Protein AF-A0A0K8WLI4-F1 (afdb_monomer_lite)

pLDDT: mean 71.45, std 26.67, range [29.31, 97.56]

Radius of gyration: 23.1 Å; chains: 1; bounding box: 56×63×48 Å

Sequence (116 aa):
ANLVPSIQFYKTTGLHLISASRKDNMNRKEVSDSTMAPNIAYTSGYKQKCREHNEVLQYVCENCRMLLCNFCFRKSHTAHNCFQIDNFLTHRNDLLFRLIESGRLATNCYQDIGYK

Organism: Bactrocera latifrons (NCBI:txid174628)

Secondary structure (DSSP, 8-state):
-PPPPPPPPPP-----------------------------S-GGG---B-TTT-PBEEEEETTTTEEEEHHHHHHH-TTS-EEEHHHHHHHHHHHHHHHHHHHHHHHHHHHHTT--

InterPro domains:
  IPR000315 B-box-type zinc finger [PF00643] (47-83)
  IPR000315 B-box-type zinc finger [PS50119] (50-85)
  IPR000315 B-box-type zinc finger [SM00336] (45-85)

Structure (mmCIF, N/CA/C/O backbone):
data_AF-A0A0K8WLI4-F1
#
_entry.id   AF-A0A0K8WLI4-F1
#
loop_
_atom_site.group_PDB
_atom_site.id
_atom_site.type_symbol
_atom_site.label_atom_id
_atom_site.label_alt_id
_atom_site.label_comp_id
_atom_site.label_asym_id
_atom_site.label_entity_id
_atom_site.label_seq_id
_atom_site.pdbx_PDB_ins_code
_atom_site.Cartn_x
_atom_site.Cartn_y
_atom_site.Cartn_z
_atom_site.occupancy
_atom_site.B_iso_or_equiv
_atom_site.auth_seq_id
_atom_site.auth_comp_id
_atom_site.auth_asym_id
_atom_site.auth_atom_id
_atom_site.pdbx_PDB_model_num
ATOM 1 N N . ALA A 1 1 ? 18.746 -30.380 3.200 1.00 38.38 1 ALA A N 1
ATOM 2 C CA . ALA A 1 1 ? 18.902 -29.249 4.134 1.00 38.38 1 ALA A CA 1
ATOM 3 C C . ALA A 1 1 ? 19.841 -28.246 3.479 1.00 38.38 1 ALA A C 1
ATOM 5 O O . ALA A 1 1 ? 21.020 -28.543 3.356 1.00 38.38 1 ALA A O 1
ATOM 6 N N . ASN A 1 2 ? 19.309 -27.144 2.947 1.00 32.56 2 ASN A N 1
ATOM 7 C CA . ASN A 1 2 ? 20.104 -26.140 2.237 1.00 32.56 2 ASN A CA 1
ATOM 8 C C . ASN A 1 2 ? 20.497 -25.029 3.215 1.00 32.56 2 ASN A C 1
ATOM 10 O O . ASN A 1 2 ? 19.635 -24.362 3.783 1.00 32.56 2 ASN A O 1
ATOM 14 N N . LEU A 1 3 ? 21.805 -24.905 3.434 1.00 34.44 3 LEU A N 1
ATOM 15 C CA . LEU A 1 3 ? 22.453 -23.932 4.307 1.00 34.44 3 LEU A CA 1
ATOM 16 C C . LEU A 1 3 ? 22.440 -22.548 3.642 1.00 34.44 3 LEU A C 1
ATOM 18 O O . LEU A 1 3 ? 22.888 -22.392 2.508 1.00 34.44 3 LEU A O 1
ATOM 22 N N . VAL A 1 4 ? 21.925 -21.552 4.360 1.00 36.16 4 VAL A N 1
ATOM 23 C CA . VAL A 1 4 ? 21.940 -20.132 3.979 1.00 36.16 4 VAL A CA 1
ATOM 24 C C . VAL A 1 4 ? 23.272 -19.515 4.442 1.00 36.16 4 VAL A C 1
ATOM 26 O O . VAL A 1 4 ? 23.618 -19.695 5.612 1.00 36.16 4 VAL A O 1
ATOM 29 N N . PRO A 1 5 ? 24.030 -18.779 3.606 1.00 35.06 5 PRO A N 1
ATOM 30 C CA . PRO A 1 5 ? 25.252 -18.114 4.058 1.00 35.06 5 PRO A CA 1
ATOM 31 C C . PRO A 1 5 ? 24.932 -16.907 4.951 1.00 35.06 5 PRO A C 1
ATOM 33 O O . PRO A 1 5 ? 24.167 -16.019 4.577 1.00 35.06 5 PRO A O 1
ATOM 36 N N . SER A 1 6 ? 25.532 -16.874 6.140 1.00 32.12 6 SER A N 1
ATOM 37 C CA . SER A 1 6 ? 25.438 -15.769 7.099 1.00 32.12 6 SER A CA 1
ATOM 38 C C . SER A 1 6 ? 26.375 -14.623 6.696 1.00 32.12 6 SER A C 1
ATOM 40 O O . SER A 1 6 ? 27.579 -14.830 6.565 1.00 32.12 6 SER A O 1
ATOM 42 N N . ILE A 1 7 ? 25.844 -13.411 6.523 1.00 35.88 7 ILE A N 1
ATOM 43 C CA . ILE A 1 7 ? 26.631 -12.199 6.245 1.00 35.88 7 ILE A CA 1
ATOM 44 C C . ILE A 1 7 ? 27.043 -11.569 7.584 1.00 35.88 7 ILE A C 1
ATOM 46 O O . ILE A 1 7 ? 26.193 -11.163 8.375 1.00 35.88 7 ILE A O 1
ATOM 50 N N . GLN A 1 8 ? 28.350 -11.511 7.853 1.00 31.38 8 GLN A N 1
ATOM 51 C CA . GLN A 1 8 ? 28.934 -10.860 9.030 1.00 31.38 8 GLN A CA 1
ATOM 52 C C . GLN A 1 8 ? 29.210 -9.373 8.755 1.00 31.38 8 GLN A C 1
ATOM 54 O O . GLN A 1 8 ? 29.862 -9.021 7.775 1.00 31.38 8 GLN A O 1
ATOM 59 N N . PHE A 1 9 ? 28.743 -8.503 9.652 1.00 30.36 9 PHE A N 1
ATOM 60 C CA . PHE A 1 9 ? 29.023 -7.065 9.644 1.00 30.36 9 PHE A CA 1
ATOM 61 C C . PHE A 1 9 ? 30.380 -6.778 10.303 1.00 30.36 9 PHE A C 1
ATOM 63 O O . PHE A 1 9 ? 30.570 -7.093 11.478 1.00 30.36 9 PHE A O 1
ATOM 70 N N . TYR A 1 10 ? 31.300 -6.123 9.591 1.00 34.22 10 TYR A N 1
ATOM 71 C CA . TYR A 1 10 ? 32.519 -5.566 10.181 1.00 34.22 10 TYR A CA 1
ATOM 72 C C . TYR A 1 10 ? 32.327 -4.079 10.524 1.00 34.22 10 TYR A C 1
ATOM 74 O O . TYR A 1 10 ? 31.923 -3.270 9.693 1.00 34.22 10 TYR A O 1
ATOM 82 N N . LYS A 1 11 ? 32.613 -3.723 11.783 1.00 32.62 11 LYS A N 1
ATOM 83 C CA . LYS A 1 11 ? 32.744 -2.340 12.266 1.00 32.62 11 LYS A CA 1
ATOM 84 C C . LYS A 1 11 ? 34.138 -1.829 11.907 1.00 32.62 11 LYS A C 1
ATOM 86 O O . LYS A 1 11 ? 35.118 -2.435 12.328 1.00 32.62 11 LYS A O 1
ATOM 91 N N . THR A 1 12 ? 34.236 -0.690 11.230 1.00 39.69 12 THR A N 1
ATOM 92 C CA . THR A 1 12 ? 35.496 0.057 11.104 1.00 39.69 12 THR A CA 1
ATOM 93 C C . THR A 1 12 ? 35.377 1.412 11.788 1.00 39.69 12 THR A C 1
ATOM 95 O O . THR A 1 12 ? 34.435 2.171 11.575 1.00 39.69 12 THR A O 1
ATOM 98 N N . THR A 1 13 ? 36.336 1.635 12.679 1.00 35.84 13 THR A N 1
ATOM 99 C CA . THR A 1 13 ? 36.539 2.760 13.590 1.00 35.84 13 THR A CA 1
ATOM 100 C C . THR A 1 13 ? 37.030 4.022 12.877 1.00 35.84 13 THR A C 1
ATOM 102 O O . THR A 1 13 ? 37.483 3.970 11.738 1.00 35.84 13 THR A O 1
ATOM 105 N N . GLY A 1 14 ? 36.896 5.155 13.571 1.00 30.50 14 GLY A N 1
ATOM 106 C CA . GLY A 1 14 ? 36.974 6.509 13.029 1.00 30.50 14 GLY A CA 1
ATOM 107 C C . GLY A 1 14 ? 38.339 7.002 12.549 1.00 30.50 14 GLY A C 1
ATOM 108 O O . GLY A 1 14 ? 39.385 6.437 12.855 1.00 30.50 14 GLY A O 1
ATOM 109 N N . LEU A 1 15 ? 38.291 8.144 11.860 1.00 32.56 15 LEU A N 1
ATOM 110 C CA . LEU A 1 15 ? 39.430 9.027 11.643 1.00 32.56 15 LEU A CA 1
ATOM 111 C C . LEU A 1 15 ? 38.961 10.487 11.766 1.00 32.56 15 LEU A C 1
ATOM 113 O O . LEU A 1 15 ? 38.050 10.927 11.069 1.00 32.56 15 LEU A O 1
ATOM 117 N N . HIS A 1 16 ? 39.573 11.207 12.705 1.00 31.50 16 HIS A N 1
ATOM 118 C CA . HIS A 1 16 ? 39.420 12.640 12.955 1.00 31.50 16 HIS A CA 1
ATOM 119 C C . HIS A 1 16 ? 40.355 13.410 12.009 1.00 31.50 16 HIS A C 1
ATOM 121 O O . HIS A 1 16 ? 41.546 13.113 11.995 1.00 31.50 16 HIS A O 1
ATOM 127 N N . LEU A 1 17 ? 39.866 14.434 11.303 1.00 31.98 17 LEU A N 1
ATOM 128 C CA . LEU A 1 17 ? 40.705 15.479 10.698 1.00 31.98 17 LEU A CA 1
ATOM 129 C C . LEU A 1 17 ? 40.039 16.853 10.862 1.00 31.98 17 LEU A C 1
ATOM 131 O O . LEU A 1 17 ? 38.825 17.001 10.734 1.00 31.98 17 LEU A O 1
ATOM 135 N N . ILE A 1 18 ? 40.866 17.833 11.222 1.00 30.53 18 ILE A N 1
ATOM 136 C CA . ILE A 1 18 ? 40.522 19.164 11.729 1.00 30.53 18 ILE A CA 1
ATOM 137 C C . ILE A 1 18 ? 40.705 20.225 10.620 1.00 30.53 18 ILE A C 1
ATOM 139 O O . ILE A 1 18 ? 41.706 20.205 9.915 1.00 30.53 18 ILE A O 1
ATOM 143 N N . SER A 1 19 ? 39.699 21.107 10.525 1.00 37.53 19 SER A N 1
ATOM 144 C CA . SER A 1 19 ? 39.584 22.497 10.015 1.00 37.53 19 SER A CA 1
ATOM 145 C C . SER A 1 19 ? 40.389 23.050 8.814 1.00 37.53 19 SER A C 1
ATOM 147 O O . SER A 1 19 ? 41.611 23.017 8.762 1.00 37.53 19 SER A O 1
ATOM 149 N N . ALA A 1 20 ? 39.671 23.796 7.954 1.00 29.31 20 ALA A N 1
ATOM 150 C CA . ALA A 1 20 ? 40.076 25.117 7.443 1.00 29.31 20 ALA A CA 1
ATOM 151 C C . ALA A 1 20 ? 38.847 25.909 6.938 1.00 29.31 20 ALA A C 1
ATOM 153 O O . ALA A 1 20 ? 37.911 25.346 6.378 1.00 29.31 20 ALA A O 1
ATOM 154 N N . SER A 1 21 ? 38.847 27.222 7.179 1.00 35.06 21 SER A N 1
ATOM 155 C CA . SER A 1 21 ? 37.738 28.166 6.978 1.00 35.06 21 SER A CA 1
ATOM 156 C C . SER A 1 21 ? 37.866 28.929 5.653 1.00 35.06 21 SER A C 1
ATOM 158 O O . SER A 1 21 ? 38.962 29.385 5.339 1.00 35.06 21 SER A O 1
ATOM 160 N N . ARG A 1 22 ? 36.756 29.154 4.933 1.00 31.73 22 ARG A N 1
ATOM 161 C CA . ARG A 1 22 ? 36.522 30.334 4.072 1.00 31.73 22 ARG A CA 1
ATOM 162 C C . ARG A 1 22 ? 35.020 30.491 3.816 1.00 31.73 22 ARG A C 1
ATOM 164 O O . ARG A 1 22 ? 34.383 29.608 3.251 1.00 31.73 22 ARG A O 1
ATOM 171 N N . LYS A 1 23 ? 34.461 31.611 4.279 1.00 40.88 23 LYS A N 1
ATOM 172 C CA . LYS A 1 23 ? 33.135 32.104 3.893 1.00 40.88 23 LYS A CA 1
ATOM 173 C C . LYS A 1 23 ? 33.315 32.889 2.604 1.00 40.88 23 LYS A C 1
ATOM 175 O O . LYS A 1 23 ? 34.046 33.864 2.650 1.00 40.88 23 LYS A O 1
ATOM 180 N N . ASP A 1 24 ? 32.618 32.506 1.542 1.00 31.86 24 ASP A N 1
ATOM 181 C CA . ASP A 1 24 ? 32.163 33.447 0.524 1.00 31.86 24 ASP A CA 1
ATOM 182 C C . ASP A 1 24 ? 30.832 32.982 -0.069 1.00 31.86 24 ASP A C 1
ATOM 184 O O . ASP A 1 24 ? 30.523 31.799 -0.191 1.00 31.86 24 ASP A O 1
ATOM 188 N N . ASN A 1 25 ? 30.010 33.988 -0.308 1.00 40.31 25 ASN A N 1
ATOM 189 C CA . ASN A 1 25 ? 28.572 33.984 -0.483 1.00 40.31 25 ASN A CA 1
ATOM 190 C C . ASN A 1 25 ? 28.223 33.638 -1.941 1.00 40.31 25 ASN A C 1
ATOM 192 O O . ASN A 1 25 ? 28.617 34.374 -2.843 1.00 40.31 25 ASN A O 1
ATOM 196 N N . MET A 1 26 ? 27.465 32.566 -2.198 1.00 33.16 26 MET A N 1
ATOM 197 C CA . MET A 1 26 ? 26.824 32.383 -3.504 1.00 33.16 26 MET A CA 1
ATOM 198 C C . MET A 1 26 ? 25.418 31.811 -3.350 1.00 33.16 26 MET A C 1
ATOM 200 O O . MET A 1 26 ? 25.195 30.622 -3.142 1.00 33.16 26 MET A O 1
ATOM 204 N N . ASN A 1 27 ? 24.458 32.721 -3.469 1.00 42.69 27 ASN A N 1
ATOM 205 C CA . ASN A 1 27 ? 23.057 32.441 -3.700 1.00 42.69 27 ASN A CA 1
ATOM 206 C C . ASN A 1 27 ? 22.918 31.749 -5.067 1.00 42.69 27 ASN A C 1
ATOM 208 O O . ASN A 1 27 ? 23.023 32.396 -6.109 1.00 42.69 27 ASN A O 1
ATOM 212 N N . ARG A 1 28 ? 22.707 30.432 -5.072 1.00 34.62 28 ARG A N 1
ATOM 213 C CA . ARG A 1 28 ? 22.214 29.701 -6.241 1.00 34.62 28 ARG A CA 1
ATOM 214 C C . ARG A 1 28 ? 21.283 28.591 -5.766 1.00 34.62 28 ARG A C 1
ATOM 216 O O . ARG A 1 28 ? 21.705 27.596 -5.189 1.00 34.62 28 ARG A O 1
ATOM 223 N N . LYS A 1 29 ? 19.988 28.803 -5.995 1.00 43.62 29 LYS A N 1
ATOM 224 C CA . LYS A 1 29 ? 18.952 27.769 -5.952 1.00 43.62 29 LYS A CA 1
ATOM 225 C C . LYS A 1 29 ? 19.276 26.759 -7.057 1.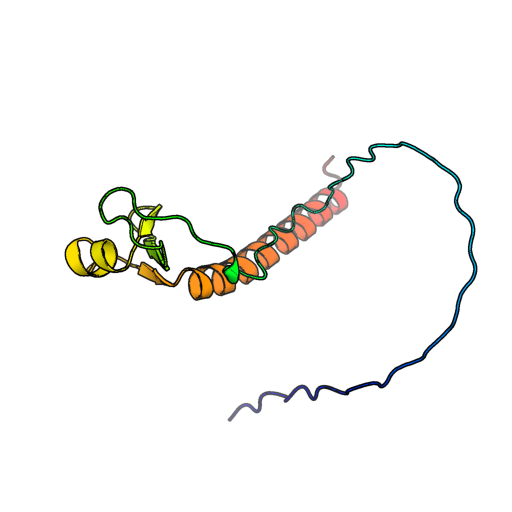00 43.62 29 LYS A C 1
ATOM 227 O O . LYS A 1 29 ? 18.895 26.967 -8.204 1.00 43.62 29 LYS A O 1
ATOM 232 N N . GLU A 1 30 ? 19.993 25.693 -6.731 1.00 33.19 30 GLU A N 1
ATOM 233 C CA . GLU A 1 30 ? 20.084 24.521 -7.601 1.00 33.19 30 GLU A CA 1
ATOM 234 C C . GLU A 1 30 ? 19.030 23.518 -7.145 1.00 33.19 30 GLU A C 1
ATOM 236 O O . GLU A 1 30 ? 19.246 22.672 -6.282 1.00 33.19 30 GLU A O 1
ATOM 241 N N . VAL A 1 31 ? 17.836 23.669 -7.718 1.00 46.53 31 VAL A N 1
ATOM 242 C CA . VAL A 1 31 ? 16.842 22.600 -7.762 1.00 46.53 31 VAL A CA 1
ATOM 243 C C . VAL A 1 31 ? 17.370 21.580 -8.766 1.00 46.53 31 VAL A C 1
ATOM 245 O O . VAL A 1 31 ? 17.191 21.732 -9.969 1.00 46.53 31 VAL A O 1
ATOM 248 N N . SER A 1 32 ? 18.076 20.571 -8.272 1.00 43.81 32 SER A N 1
ATOM 249 C CA . SER A 1 32 ? 18.384 19.353 -9.025 1.00 43.81 32 SER A CA 1
ATOM 250 C C . SER A 1 32 ? 18.046 18.148 -8.157 1.00 43.81 32 SER A C 1
ATOM 252 O O . SER A 1 32 ? 18.888 17.341 -7.776 1.00 43.81 32 SER A O 1
ATOM 254 N N . ASP A 1 33 ? 16.767 18.059 -7.796 1.00 39.41 33 ASP A N 1
ATOM 255 C CA . ASP A 1 33 ? 16.230 16.903 -7.089 1.00 39.41 33 ASP A CA 1
ATOM 256 C C . ASP A 1 33 ? 15.998 15.763 -8.096 1.00 39.41 33 ASP A C 1
ATOM 258 O O . ASP A 1 33 ? 14.883 15.482 -8.531 1.00 39.41 33 ASP A O 1
ATOM 262 N N . SER A 1 34 ? 17.099 15.155 -8.548 1.00 42.69 34 SER A N 1
ATOM 263 C CA . SER A 1 34 ? 17.111 14.009 -9.471 1.00 42.69 34 SER A CA 1
ATOM 264 C C . SER A 1 34 ? 17.028 12.667 -8.745 1.00 42.69 34 SER A C 1
ATOM 266 O O . SER A 1 34 ? 17.421 11.640 -9.294 1.00 42.69 34 SER A O 1
ATOM 268 N N . THR A 1 35 ? 16.493 12.636 -7.525 1.00 40.16 35 THR A N 1
ATOM 269 C CA . THR A 1 35 ? 16.288 11.374 -6.817 1.00 40.16 35 THR A CA 1
ATOM 270 C C . THR A 1 35 ? 14.801 11.178 -6.563 1.00 40.16 35 THR A C 1
ATOM 272 O O . THR A 1 35 ? 14.292 11.441 -5.482 1.00 40.16 35 THR A O 1
ATOM 275 N N . MET A 1 36 ? 14.103 10.605 -7.547 1.00 44.53 36 MET A N 1
ATOM 276 C CA . MET A 1 36 ? 12.816 9.914 -7.357 1.00 44.53 36 MET A CA 1
ATOM 277 C C . MET A 1 36 ? 12.982 8.650 -6.481 1.00 44.53 36 MET A C 1
ATOM 279 O O . MET A 1 36 ? 12.336 7.633 -6.715 1.00 44.53 36 MET A O 1
ATOM 283 N N . ALA A 1 37 ? 13.881 8.662 -5.492 1.00 43.62 37 ALA A N 1
ATOM 284 C CA . ALA A 1 37 ? 13.849 7.689 -4.420 1.00 43.62 37 ALA A CA 1
ATOM 285 C C . ALA A 1 37 ? 12.806 8.223 -3.444 1.00 43.62 37 ALA A C 1
ATOM 287 O O . ALA A 1 37 ? 13.051 9.249 -2.803 1.00 43.62 37 ALA A O 1
ATOM 288 N N . PRO A 1 38 ? 11.627 7.594 -3.332 1.00 45.03 38 PRO A N 1
ATOM 289 C CA . PRO A 1 38 ? 10.708 7.995 -2.294 1.00 45.03 38 PRO A CA 1
ATOM 290 C C . PRO A 1 38 ? 11.446 7.790 -0.962 1.00 45.03 38 PRO A C 1
ATOM 292 O O . PRO A 1 38 ? 11.886 6.685 -0.639 1.00 45.03 38 PRO A O 1
ATOM 295 N N . ASN A 1 39 ? 11.665 8.885 -0.229 1.00 47.62 39 ASN A N 1
ATOM 296 C CA . ASN A 1 39 ? 12.251 8.870 1.106 1.00 47.62 39 ASN A CA 1
ATOM 297 C C . ASN A 1 39 ? 11.244 8.193 2.053 1.00 47.62 39 ASN A C 1
ATOM 2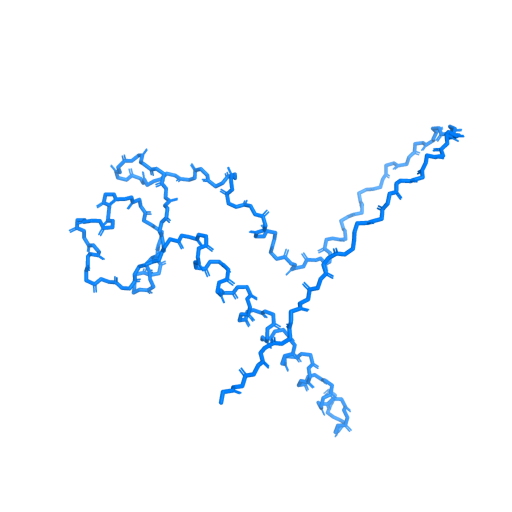99 O O . ASN A 1 39 ? 10.427 8.842 2.699 1.00 47.62 39 ASN A O 1
ATOM 303 N N . ILE A 1 40 ? 11.239 6.860 2.022 1.00 54.31 40 ILE A N 1
ATOM 304 C CA . ILE A 1 40 ? 10.356 5.965 2.785 1.00 54.31 40 ILE A CA 1
ATOM 305 C C . ILE A 1 40 ? 11.092 5.425 4.026 1.00 54.31 40 ILE A C 1
ATOM 307 O O . ILE A 1 40 ? 10.533 4.695 4.843 1.00 54.31 40 ILE A O 1
ATOM 311 N N . ALA A 1 41 ? 12.361 5.790 4.211 1.00 47.22 41 ALA A N 1
ATOM 312 C CA . ALA A 1 41 ? 13.099 5.454 5.415 1.00 47.22 41 ALA A CA 1
ATOM 313 C C . ALA A 1 41 ? 12.623 6.379 6.545 1.00 47.22 41 ALA A C 1
ATOM 315 O O . ALA A 1 41 ? 13.083 7.507 6.642 1.00 47.22 41 ALA A O 1
ATOM 316 N N . TYR A 1 42 ? 11.720 5.864 7.383 1.00 51.56 42 TYR A N 1
ATOM 317 C CA . TYR A 1 42 ? 11.088 6.476 8.562 1.00 51.56 42 TYR A CA 1
ATOM 318 C C . TYR A 1 42 ? 9.680 7.052 8.367 1.00 51.56 42 TYR A C 1
ATOM 320 O O . TYR A 1 42 ? 9.454 8.247 8.194 1.00 51.56 42 TYR A O 1
ATOM 328 N N . THR A 1 43 ? 8.696 6.197 8.632 1.00 56.44 43 THR A N 1
ATOM 329 C CA . THR A 1 43 ? 7.334 6.583 9.030 1.00 56.44 43 THR A CA 1
ATOM 330 C C . THR A 1 43 ? 7.26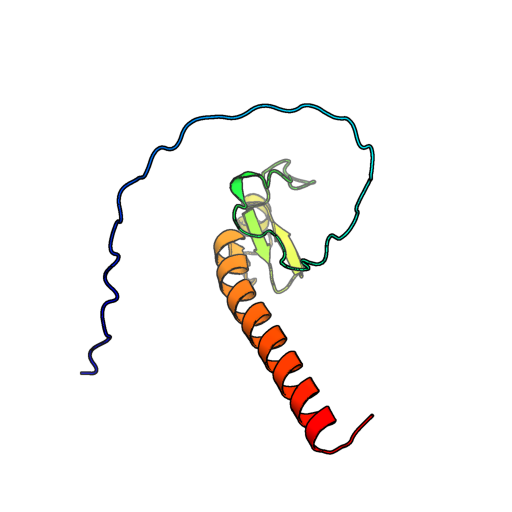3 7.202 10.431 1.00 56.44 43 THR A C 1
ATOM 332 O O . THR A 1 43 ? 6.182 7.603 10.852 1.00 56.44 43 THR A O 1
ATOM 335 N N . SER A 1 44 ? 8.376 7.359 11.166 1.00 55.81 44 SER A N 1
ATOM 336 C CA . SER A 1 44 ? 8.360 7.985 12.504 1.00 55.81 44 SER A CA 1
ATOM 337 C C . SER A 1 44 ? 7.864 9.439 12.488 1.00 55.81 44 SER A C 1
ATOM 339 O O . SER A 1 44 ? 7.432 9.959 13.520 1.00 55.81 44 SER A O 1
ATOM 341 N N . GLY A 1 45 ? 7.879 10.092 11.319 1.00 59.50 45 GLY A N 1
ATOM 342 C CA . GLY A 1 45 ? 7.267 11.403 11.087 1.00 59.50 45 GLY A CA 1
ATOM 343 C C . GLY A 1 45 ? 5.801 11.363 10.630 1.00 59.50 45 GLY A C 1
ATOM 344 O O . GLY A 1 45 ? 5.150 12.408 10.579 1.00 59.50 45 GLY A O 1
ATOM 345 N N . TYR A 1 46 ? 5.256 10.191 10.301 1.00 68.69 46 TYR A N 1
ATOM 346 C CA . TYR A 1 46 ? 3.907 10.049 9.764 1.00 68.69 46 TYR A CA 1
ATOM 347 C C . TYR A 1 46 ? 2.862 10.189 10.881 1.00 68.69 46 TYR A C 1
ATOM 349 O O . TYR A 1 46 ? 2.588 9.266 11.642 1.00 68.69 46 TYR A O 1
ATOM 357 N N . LYS A 1 47 ? 2.284 11.391 10.998 1.00 81.88 47 LYS A N 1
ATOM 358 C CA . LYS A 1 47 ? 1.306 11.755 12.042 1.00 81.88 47 LYS A CA 1
ATOM 359 C C . LYS A 1 47 ? -0.069 12.130 11.486 1.00 81.88 47 LYS A C 1
ATOM 361 O O . LYS A 1 47 ? -0.830 12.836 12.149 1.00 81.88 47 LYS A O 1
ATOM 366 N N . GLN A 1 48 ? -0.395 11.702 10.265 1.00 89.56 48 GLN A N 1
ATOM 367 C CA . GLN A 1 48 ? -1.722 11.964 9.709 1.00 89.56 48 GLN A CA 1
ATOM 368 C C . GLN A 1 48 ? -2.794 11.228 10.515 1.00 89.56 48 GLN A C 1
ATOM 370 O O . GLN A 1 48 ? -2.607 10.093 10.958 1.00 89.56 48 GLN A O 1
ATOM 375 N N . LYS A 1 49 ? -3.927 11.903 10.702 1.00 94.25 49 LYS A N 1
ATOM 376 C CA . LYS A 1 49 ? -5.036 11.417 11.514 1.00 94.25 49 LYS A CA 1
ATOM 377 C C . LYS A 1 49 ? -6.243 11.082 10.653 1.00 94.25 49 LYS A C 1
ATOM 379 O O . LYS A 1 49 ? -6.535 11.756 9.666 1.00 94.25 49 LYS A O 1
ATOM 384 N N . CYS A 1 50 ? -6.961 10.046 11.060 1.00 95.31 50 CYS A N 1
ATOM 385 C CA . CYS A 1 50 ? -8.271 9.709 10.537 1.00 95.31 50 CYS A CA 1
ATOM 386 C C . CYS A 1 50 ? -9.242 10.870 10.787 1.00 95.31 50 CYS A C 1
ATOM 388 O O . CYS A 1 50 ? -9.312 11.389 11.899 1.00 95.31 50 CYS A O 1
ATOM 390 N N . ARG A 1 51 ? -10.013 11.251 9.765 1.00 94.69 51 ARG A N 1
ATOM 391 C CA . ARG A 1 51 ? -10.972 12.363 9.853 1.00 94.69 51 ARG A CA 1
ATOM 392 C C . ARG A 1 51 ? -12.158 12.065 10.773 1.00 94.69 51 ARG A C 1
ATOM 394 O O . ARG A 1 51 ? -12.666 12.978 11.402 1.00 94.69 51 ARG A O 1
ATOM 401 N N . GLU A 1 52 ? -12.572 10.803 10.852 1.00 95.88 52 GLU A N 1
ATOM 402 C CA . GLU A 1 52 ? -13.740 10.380 11.637 1.00 95.88 52 GLU A CA 1
ATOM 403 C C . GLU A 1 52 ? -13.398 10.159 13.114 1.00 95.88 52 GLU A C 1
ATOM 405 O O . GLU A 1 52 ? -14.148 10.556 13.997 1.00 95.88 52 GLU A O 1
ATOM 410 N N . HIS A 1 53 ? -12.242 9.546 13.386 1.00 96.44 53 HIS A N 1
ATOM 411 C CA . HIS A 1 53 ? -11.871 9.103 14.735 1.00 96.44 53 HIS A CA 1
ATOM 412 C C . HIS A 1 53 ? -10.788 9.971 15.385 1.00 96.44 53 HIS A C 1
ATOM 414 O O . HIS A 1 53 ? -10.489 9.782 16.555 1.00 96.44 53 HIS A O 1
ATOM 420 N N . ASN A 1 54 ? -10.166 10.890 14.634 1.00 94.44 54 ASN A N 1
ATOM 421 C CA . ASN A 1 54 ? -9.049 11.735 15.083 1.00 94.44 54 ASN A CA 1
ATOM 422 C C . ASN A 1 54 ? -7.822 10.953 15.621 1.00 94.44 54 ASN A C 1
ATOM 424 O O . ASN A 1 54 ? -6.985 11.489 16.351 1.00 94.44 54 ASN A O 1
ATOM 428 N N . GLU A 1 55 ? -7.701 9.689 15.211 1.00 92.88 55 GLU A N 1
ATOM 429 C CA . GLU A 1 55 ? -6.634 8.752 15.576 1.00 92.88 55 GLU A CA 1
ATOM 430 C C . GLU A 1 55 ? -5.576 8.643 14.477 1.00 92.88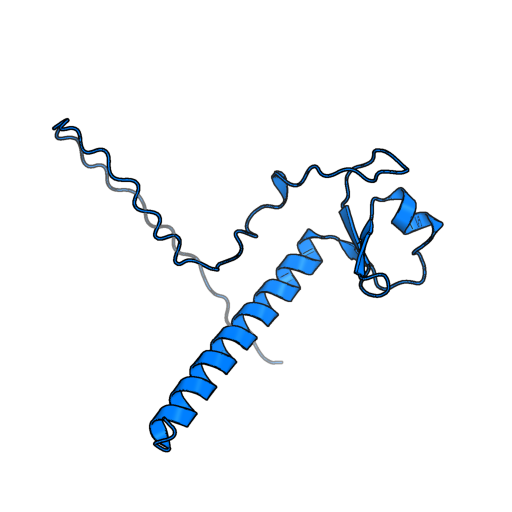 55 GLU A C 1
ATOM 432 O O . GLU A 1 55 ? -5.889 8.787 13.294 1.00 92.88 55 GLU A O 1
ATOM 437 N N . VAL A 1 56 ? -4.330 8.336 14.846 1.00 93.00 56 VAL A N 1
ATOM 438 C CA . VAL A 1 56 ? -3.231 8.193 13.875 1.00 93.00 56 VAL A CA 1
ATOM 439 C C . VAL A 1 56 ? -3.504 7.033 12.911 1.00 93.00 56 VAL A C 1
ATOM 441 O O . VAL A 1 56 ? -3.898 5.933 13.321 1.00 93.00 56 VAL A O 1
ATOM 444 N N . LEU A 1 57 ? -3.289 7.292 11.621 1.00 94.00 57 LEU A N 1
ATOM 445 C CA . LEU A 1 57 ? -3.364 6.303 10.550 1.00 94.00 57 LEU A CA 1
ATOM 446 C C . LEU A 1 57 ? -2.160 5.358 10.641 1.00 94.00 57 LEU A C 1
ATOM 448 O O . LEU A 1 57 ? -1.017 5.802 10.648 1.00 94.00 57 LEU A O 1
ATOM 452 N N . GLN A 1 58 ? -2.428 4.059 10.734 1.00 93.94 58 GLN A N 1
ATOM 453 C CA . GLN A 1 58 ? -1.420 3.026 11.022 1.00 93.94 58 GLN A CA 1
ATOM 454 C C . GLN A 1 58 ? -1.472 1.851 10.041 1.00 93.94 58 GLN A C 1
ATOM 456 O O . GLN A 1 58 ? -0.538 1.051 9.990 1.00 93.94 58 GLN A O 1
ATOM 461 N N . TYR A 1 59 ? -2.547 1.741 9.256 1.00 95.06 59 TYR A N 1
ATOM 462 C CA . TYR A 1 59 ? -2.786 0.611 8.365 1.00 95.06 59 TYR A CA 1
ATOM 463 C C . TYR A 1 59 ? -3.099 1.070 6.942 1.00 95.06 59 TYR A C 1
ATOM 465 O O . TYR A 1 59 ? -3.657 2.147 6.734 1.00 95.06 59 TYR A O 1
ATOM 473 N N . VAL A 1 60 ? -2.788 0.216 5.974 1.00 95.06 60 VAL A N 1
ATOM 474 C CA . VAL A 1 60 ? -3.212 0.299 4.575 1.00 95.06 60 VAL A CA 1
ATOM 475 C C . VAL A 1 60 ? -4.236 -0.800 4.334 1.00 95.06 60 VAL A C 1
ATOM 477 O O . VAL A 1 60 ? -3.982 -1.947 4.694 1.00 95.06 60 VAL A O 1
ATOM 480 N N . CYS A 1 61 ? -5.362 -0.479 3.704 1.00 96.38 61 CYS A N 1
ATOM 481 C CA . CYS A 1 61 ? -6.284 -1.475 3.167 1.00 96.38 61 CYS A CA 1
ATOM 482 C C . CYS A 1 61 ? -6.102 -1.583 1.652 1.00 96.38 61 CYS A C 1
ATOM 484 O O . CYS A 1 61 ? -6.348 -0.612 0.934 1.00 96.38 61 CYS A O 1
ATOM 486 N N . GLU A 1 62 ? -5.706 -2.755 1.156 1.00 94.50 62 GLU A N 1
ATOM 487 C CA . GLU A 1 62 ? -5.514 -2.969 -0.284 1.00 94.50 62 GLU A CA 1
ATOM 488 C C . GLU A 1 62 ? -6.845 -2.996 -1.045 1.00 94.50 62 GLU A C 1
ATOM 490 O O . GLU A 1 62 ? -6.928 -2.458 -2.148 1.00 94.50 62 GLU A O 1
ATOM 495 N N . ASN A 1 63 ? -7.909 -3.546 -0.448 1.00 96.44 63 ASN A N 1
ATOM 496 C CA . ASN A 1 63 ? -9.232 -3.599 -1.078 1.00 96.44 63 ASN A CA 1
ATOM 497 C C . ASN A 1 63 ? -9.810 -2.197 -1.314 1.00 96.44 63 ASN A C 1
ATOM 499 O O . ASN A 1 63 ? -10.275 -1.895 -2.409 1.00 96.44 63 ASN A O 1
ATOM 503 N N . CYS A 1 64 ? -9.750 -1.334 -0.297 1.00 96.06 64 CYS A N 1
ATOM 504 C CA . CYS A 1 64 ? -10.312 0.019 -0.350 1.00 96.06 64 CYS A CA 1
ATOM 505 C C . CYS A 1 64 ? -9.327 1.067 -0.883 1.00 96.06 64 CYS A C 1
ATOM 507 O O . CYS A 1 64 ? -9.717 2.209 -1.109 1.00 96.06 64 CYS A O 1
ATOM 509 N N . ARG A 1 65 ? -8.050 0.701 -1.056 1.00 94.19 65 ARG A N 1
ATOM 510 C CA . ARG A 1 65 ? -6.956 1.594 -1.474 1.00 94.19 65 ARG A CA 1
ATOM 511 C C . ARG A 1 65 ? -6.849 2.855 -0.610 1.00 94.19 65 ARG A C 1
ATOM 513 O O . ARG A 1 65 ? -6.651 3.956 -1.118 1.00 94.19 65 ARG A O 1
ATOM 520 N N . MET A 1 66 ? -6.985 2.693 0.705 1.00 94.50 66 MET A N 1
ATOM 521 C CA . MET A 1 66 ? -6.990 3.808 1.654 1.00 94.50 66 MET A CA 1
ATOM 522 C C . MET A 1 66 ? -6.245 3.487 2.950 1.00 94.50 66 MET A C 1
ATOM 524 O O . MET A 1 66 ? -6.004 2.324 3.282 1.00 94.50 66 MET A O 1
ATOM 528 N N . LEU A 1 67 ? -5.907 4.542 3.690 1.00 94.88 67 LEU A N 1
ATOM 529 C CA . LEU A 1 67 ? -5.262 4.453 4.995 1.00 94.88 67 LEU A CA 1
ATOM 530 C C . LEU A 1 67 ? -6.299 4.422 6.115 1.00 94.88 67 LEU A C 1
ATOM 532 O O . LEU A 1 67 ? -7.302 5.134 6.066 1.00 94.88 67 LEU A O 1
ATOM 536 N N . LEU A 1 68 ? -6.028 3.624 7.144 1.00 96.06 68 LEU A N 1
ATOM 537 C CA . LEU A 1 68 ? -6.935 3.384 8.259 1.00 96.06 68 LEU A CA 1
ATOM 538 C C . LEU A 1 68 ? -6.252 3.673 9.598 1.00 96.06 68 LEU A C 1
ATOM 540 O O . LEU A 1 68 ? -5.078 3.357 9.811 1.00 96.06 68 LEU A O 1
ATOM 544 N N . CYS A 1 69 ? -7.020 4.217 10.542 1.00 96.06 69 CYS A N 1
ATOM 545 C CA . CYS A 1 69 ? -6.674 4.127 11.957 1.00 96.06 69 CYS A CA 1
ATOM 546 C C . CYS A 1 69 ? -7.091 2.755 12.514 1.00 96.06 69 CYS A C 1
ATOM 548 O O . CYS A 1 69 ? -7.820 1.991 11.873 1.00 96.06 69 CYS A O 1
ATOM 550 N N . ASN A 1 70 ? -6.678 2.459 13.748 1.00 95.56 70 ASN A N 1
ATOM 551 C CA . ASN A 1 70 ? -7.017 1.205 14.427 1.00 95.56 70 ASN A CA 1
ATOM 552 C C . ASN A 1 70 ? -8.539 0.984 14.579 1.00 95.56 70 ASN A C 1
ATOM 554 O O . ASN A 1 70 ? -8.998 -0.156 14.544 1.00 95.56 70 ASN A O 1
ATOM 558 N N . PHE A 1 71 ? -9.337 2.051 14.716 1.00 97.19 71 PHE A N 1
ATOM 559 C CA . PHE A 1 71 ? -10.791 1.919 14.844 1.00 97.19 71 PHE A CA 1
ATOM 560 C C . PHE A 1 71 ? -11.447 1.481 13.527 1.00 97.19 71 PHE A C 1
ATOM 562 O O . PHE A 1 71 ? -12.156 0.476 13.515 1.00 97.19 71 PHE A O 1
ATOM 569 N N . CYS A 1 72 ? -11.154 2.164 12.411 1.00 97.00 72 CYS A N 1
ATOM 570 C CA . CYS A 1 72 ? -11.647 1.771 11.084 1.00 97.00 72 CYS A CA 1
ATOM 571 C C . CYS A 1 72 ? -11.255 0.325 10.748 1.00 97.00 72 CYS A C 1
ATOM 573 O O . CYS A 1 72 ? -12.093 -0.448 10.285 1.00 97.00 72 CYS A O 1
ATOM 575 N N . PHE A 1 73 ? -10.005 -0.054 11.043 1.00 96.25 73 PHE A N 1
ATOM 576 C CA . PHE A 1 73 ? -9.511 -1.417 10.842 1.00 96.25 73 PHE A CA 1
ATOM 577 C C . PHE A 1 73 ? -10.386 -2.459 11.559 1.00 96.25 73 PHE A C 1
ATOM 579 O O . PHE A 1 73 ? -10.886 -3.390 10.934 1.00 96.25 73 PHE A O 1
ATOM 586 N N . ARG A 1 74 ? -10.638 -2.268 12.860 1.00 96.38 74 ARG A N 1
ATOM 587 C CA . ARG A 1 74 ? -11.380 -3.235 13.687 1.00 96.38 74 ARG A CA 1
ATOM 588 C C . ARG A 1 74 ? -12.888 -3.245 13.457 1.00 96.38 74 ARG A C 1
ATOM 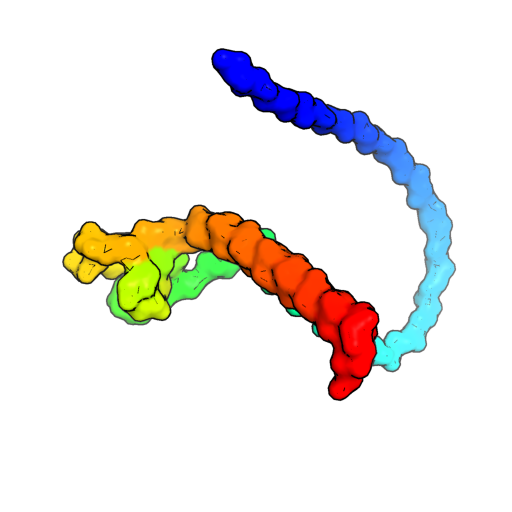590 O O . ARG A 1 74 ? -13.532 -4.226 13.816 1.00 96.38 74 ARG A O 1
ATOM 597 N N . LYS A 1 75 ? -13.470 -2.153 12.960 1.00 96.38 75 LYS A N 1
ATOM 598 C CA . LYS A 1 75 ? -14.931 -2.018 12.848 1.00 96.38 75 LYS A CA 1
ATOM 599 C C . LYS A 1 75 ? -15.464 -2.304 11.456 1.00 96.38 75 LYS A C 1
ATOM 601 O O . LYS A 1 75 ? -16.472 -2.991 11.351 1.00 96.38 75 LYS A O 1
ATOM 606 N N . SER A 1 76 ? -14.818 -1.787 10.416 1.00 95.44 76 SER A N 1
ATOM 607 C CA . SER A 1 76 ? -15.357 -1.831 9.050 1.00 95.44 76 SER A CA 1
ATOM 608 C C . SER A 1 76 ? -14.489 -2.602 8.060 1.00 95.44 76 SER A C 1
ATOM 610 O O . SER A 1 76 ? -14.931 -2.841 6.944 1.00 95.44 76 SER A O 1
ATOM 612 N N . HIS A 1 77 ? -13.278 -3.008 8.449 1.00 95.81 77 HIS A N 1
ATOM 613 C CA . HIS A 1 77 ? -12.289 -3.583 7.531 1.00 95.81 77 HIS A CA 1
ATOM 614 C C . HIS A 1 77 ? -11.715 -4.925 8.014 1.00 95.81 77 HIS A C 1
ATOM 616 O O . HIS A 1 77 ? -10.645 -5.339 7.575 1.00 95.81 77 HIS A O 1
ATOM 622 N N . THR A 1 78 ? -12.426 -5.637 8.892 1.00 94.62 78 THR A N 1
ATOM 623 C CA . THR A 1 78 ? -11.975 -6.920 9.465 1.00 94.62 78 THR A CA 1
ATOM 624 C C . THR A 1 78 ? -11.858 -8.045 8.439 1.00 94.62 78 THR A C 1
ATOM 626 O O . THR A 1 78 ? -11.059 -8.955 8.628 1.00 94.62 78 THR A O 1
ATOM 629 N N . ALA A 1 79 ? -12.636 -7.979 7.356 1.00 96.50 79 ALA A N 1
ATOM 630 C CA . ALA A 1 79 ? -12.617 -8.947 6.260 1.00 96.50 79 ALA A CA 1
ATOM 631 C C . ALA A 1 79 ? -11.766 -8.492 5.060 1.00 96.50 79 ALA A C 1
ATOM 633 O O . ALA A 1 79 ? -11.758 -9.157 4.027 1.00 96.50 79 ALA A O 1
ATOM 634 N N . HIS A 1 80 ? -11.093 -7.341 5.153 1.00 97.56 80 HIS A N 1
ATOM 635 C CA . HIS A 1 80 ? -10.264 -6.813 4.072 1.00 97.56 80 HIS A CA 1
ATOM 636 C C . HIS A 1 80 ? -8.788 -7.129 4.307 1.00 97.56 80 HIS A C 1
ATOM 638 O O . HIS A 1 80 ? -8.317 -7.186 5.443 1.00 97.56 80 HIS A O 1
ATOM 644 N N . ASN A 1 81 ? -8.035 -7.234 3.216 1.00 95.75 81 ASN A N 1
ATOM 645 C CA . ASN A 1 81 ? -6.585 -7.348 3.239 1.00 95.75 81 ASN A CA 1
ATOM 646 C C . ASN A 1 81 ? -5.990 -6.018 3.706 1.00 95.75 81 ASN A C 1
ATOM 648 O O . ASN A 1 81 ? -5.890 -5.049 2.945 1.00 95.75 81 ASN A O 1
ATOM 652 N N . CYS A 1 82 ? -5.641 -5.972 4.990 1.00 95.69 82 CYS A N 1
ATOM 653 C CA . CYS A 1 82 ? -5.074 -4.804 5.641 1.00 95.69 82 CYS A CA 1
ATOM 654 C C . CYS A 1 82 ? -3.700 -5.125 6.224 1.00 95.69 82 CYS A C 1
ATOM 656 O O . CYS A 1 82 ? -3.495 -6.176 6.827 1.00 95.69 82 CYS A O 1
ATOM 658 N N . PHE A 1 83 ? -2.777 -4.180 6.099 1.00 94.19 83 PHE A N 1
ATOM 659 C CA . PHE A 1 83 ? -1.398 -4.315 6.557 1.00 94.19 83 PHE A CA 1
ATOM 660 C C . PHE A 1 83 ? -1.012 -3.092 7.376 1.00 94.19 83 PHE A C 1
ATOM 662 O O . PHE A 1 83 ? -1.475 -1.989 7.091 1.00 94.19 83 PHE A O 1
ATOM 669 N N . GLN A 1 84 ? -0.147 -3.257 8.376 1.00 92.62 84 GLN A N 1
ATOM 670 C CA . GLN A 1 84 ? 0.512 -2.100 8.982 1.00 92.62 84 GLN A CA 1
ATOM 671 C C . GLN A 1 84 ? 1.348 -1.372 7.927 1.00 92.62 84 GLN A C 1
ATOM 673 O O . GLN A 1 84 ? 1.962 -2.016 7.073 1.00 92.62 84 GLN A O 1
ATOM 678 N N . ILE A 1 85 ? 1.359 -0.039 7.991 1.00 90.56 85 ILE A N 1
ATOM 679 C CA . ILE A 1 85 ? 2.012 0.812 6.986 1.00 90.56 85 ILE A CA 1
ATOM 680 C C . ILE A 1 85 ? 3.492 0.443 6.827 1.00 90.56 85 ILE A C 1
ATOM 682 O O . ILE A 1 85 ? 3.941 0.265 5.700 1.00 90.56 85 ILE A O 1
ATOM 686 N N . ASP A 1 86 ? 4.222 0.246 7.925 1.00 85.19 86 ASP A N 1
ATOM 687 C CA . ASP A 1 86 ? 5.657 -0.072 7.879 1.00 85.19 86 ASP A CA 1
ATOM 688 C C . ASP A 1 86 ? 5.928 -1.366 7.107 1.00 85.19 86 ASP A C 1
ATOM 690 O O . ASP A 1 86 ? 6.722 -1.383 6.168 1.00 85.19 86 ASP A O 1
ATOM 694 N N . ASN A 1 87 ? 5.181 -2.427 7.422 1.00 86.69 87 ASN A N 1
ATOM 695 C CA . ASN A 1 87 ? 5.299 -3.712 6.735 1.00 86.69 87 ASN A CA 1
ATOM 696 C C . ASN A 1 87 ? 4.928 -3.588 5.251 1.00 86.69 87 ASN A C 1
ATOM 698 O O . ASN A 1 87 ? 5.616 -4.129 4.384 1.00 86.69 87 ASN A O 1
ATOM 702 N N . PHE A 1 88 ? 3.854 -2.852 4.947 1.00 88.62 88 PHE A N 1
ATOM 703 C CA . PHE A 1 88 ? 3.426 -2.608 3.572 1.00 88.62 88 PHE A CA 1
ATOM 704 C C . PHE A 1 88 ? 4.521 -1.902 2.763 1.00 88.62 88 PHE A C 1
ATOM 706 O O . PHE A 1 88 ? 4.840 -2.322 1.651 1.00 88.62 88 PHE A O 1
ATOM 713 N N . LEU A 1 89 ? 5.135 -0.865 3.331 1.00 85.69 89 LEU A N 1
ATOM 714 C CA . LEU A 1 89 ? 6.196 -0.099 2.685 1.00 85.69 89 LEU A CA 1
ATOM 715 C C . LEU A 1 89 ? 7.453 -0.941 2.466 1.00 85.69 89 LEU A C 1
ATOM 717 O O . LEU A 1 89 ? 7.994 -0.930 1.362 1.00 85.69 89 LEU A O 1
ATOM 721 N N . THR A 1 90 ? 7.881 -1.730 3.454 1.00 83.38 90 THR A N 1
ATOM 722 C CA . THR A 1 90 ? 9.024 -2.641 3.294 1.00 83.38 90 THR A CA 1
ATOM 723 C C . THR A 1 90 ? 8.813 -3.609 2.130 1.00 83.38 90 THR A C 1
ATOM 725 O O . THR A 1 90 ? 9.688 -3.736 1.275 1.00 83.38 90 THR A O 1
ATOM 728 N N . HIS A 1 91 ? 7.640 -4.242 2.037 1.00 80.88 91 HIS A N 1
ATOM 729 C CA . HIS A 1 91 ? 7.338 -5.165 0.940 1.00 80.88 91 HIS A CA 1
ATOM 730 C C . HIS A 1 91 ? 7.227 -4.469 -0.422 1.00 80.88 91 HIS A C 1
ATOM 732 O O . HIS A 1 91 ? 7.648 -5.021 -1.441 1.00 80.88 91 HIS A O 1
ATOM 738 N N . ARG A 1 92 ? 6.661 -3.259 -0.473 1.00 85.19 92 ARG A N 1
ATOM 739 C CA . ARG A 1 92 ? 6.487 -2.530 -1.736 1.00 85.19 92 ARG A CA 1
ATOM 740 C C . ARG A 1 92 ? 7.776 -1.894 -2.238 1.00 85.19 92 ARG A C 1
ATOM 742 O O . ARG A 1 92 ? 7.952 -1.837 -3.450 1.00 85.19 92 ARG A O 1
ATOM 749 N N . ASN A 1 93 ? 8.700 -1.516 -1.358 1.00 84.12 93 ASN A N 1
ATOM 750 C CA . ASN A 1 93 ? 10.012 -0.998 -1.752 1.00 84.12 93 ASN A CA 1
ATOM 751 C C . ASN A 1 93 ? 10.808 -2.013 -2.579 1.00 84.12 93 ASN A C 1
ATOM 753 O O . ASN A 1 93 ? 11.370 -1.660 -3.612 1.00 84.12 93 ASN A O 1
ATOM 757 N N . ASP A 1 94 ? 10.794 -3.284 -2.178 1.00 84.50 94 ASP A N 1
ATOM 758 C CA . ASP A 1 94 ? 11.457 -4.358 -2.923 1.00 84.50 94 ASP A CA 1
ATOM 759 C C . ASP A 1 94 ? 10.810 -4.599 -4.302 1.00 84.50 94 ASP A C 1
ATOM 761 O O . ASP A 1 94 ? 11.490 -4.849 -5.299 1.00 84.50 94 ASP A O 1
ATOM 765 N N . LEU A 1 95 ? 9.482 -4.469 -4.402 1.00 88.50 95 LEU A N 1
ATOM 766 C CA . LEU A 1 95 ? 8.790 -4.531 -5.692 1.00 88.50 95 LEU A CA 1
ATOM 767 C C . LEU A 1 95 ? 9.146 -3.337 -6.590 1.00 88.50 95 LEU A C 1
ATOM 769 O O . LEU A 1 95 ? 9.429 -3.531 -7.771 1.00 88.50 95 LEU A O 1
ATOM 773 N N . LEU A 1 96 ? 9.145 -2.118 -6.043 1.00 89.25 96 LEU A N 1
ATOM 774 C CA . LEU A 1 96 ? 9.508 -0.907 -6.782 1.00 89.25 96 LEU A CA 1
ATOM 775 C C . LEU A 1 96 ? 10.937 -0.996 -7.318 1.00 89.25 96 LEU A C 1
ATOM 777 O O . LEU A 1 96 ? 11.159 -0.718 -8.493 1.00 89.25 96 LEU A O 1
ATOM 781 N N . PHE A 1 97 ? 11.882 -1.455 -6.495 1.00 89.31 97 PHE A N 1
ATOM 782 C CA . PHE A 1 97 ? 13.265 -1.663 -6.916 1.00 89.31 97 PHE A CA 1
ATOM 783 C C . PHE A 1 97 ? 13.359 -2.626 -8.109 1.00 89.31 97 PHE A C 1
ATOM 785 O O . PHE A 1 97 ? 13.981 -2.307 -9.122 1.00 89.31 97 PHE A O 1
ATOM 792 N N . ARG A 1 98 ? 12.673 -3.774 -8.038 1.00 91.62 98 ARG A N 1
ATOM 793 C CA . ARG A 1 98 ? 12.653 -4.761 -9.130 1.00 91.62 98 ARG A CA 1
ATOM 794 C C . ARG A 1 98 ? 12.017 -4.228 -10.415 1.00 91.62 98 ARG A C 1
ATOM 796 O O . ARG A 1 98 ? 12.493 -4.549 -11.503 1.00 91.62 98 ARG A O 1
ATOM 803 N N . LEU A 1 99 ? 10.968 -3.413 -10.309 1.00 94.00 99 LEU A N 1
ATOM 804 C CA . LEU A 1 99 ? 10.330 -2.780 -11.467 1.00 94.00 99 LEU A CA 1
ATOM 805 C C . LEU A 1 99 ? 11.247 -1.754 -12.137 1.00 94.00 99 LEU A C 1
ATOM 807 O O . LEU A 1 99 ? 11.346 -1.748 -13.362 1.00 94.00 99 LEU A O 1
ATOM 811 N N . ILE A 1 100 ? 11.945 -0.934 -11.348 1.00 93.31 100 ILE A N 1
ATOM 812 C CA . ILE A 1 100 ? 12.930 0.031 -11.858 1.00 93.31 100 ILE A CA 1
ATOM 813 C C . ILE A 1 100 ? 14.033 -0.704 -12.622 1.00 93.31 100 ILE A C 1
ATOM 815 O O . ILE A 1 100 ? 14.344 -0.345 -13.757 1.00 93.31 100 ILE A O 1
ATOM 819 N N . GLU A 1 101 ? 14.572 -1.773 -12.038 1.00 95.06 101 GLU A N 1
ATOM 820 C CA . GLU A 1 101 ? 15.638 -2.551 -12.668 1.00 95.06 101 GLU A CA 1
ATOM 821 C C . GLU A 1 101 ? 15.165 -3.255 -13.949 1.00 95.06 101 GLU A C 1
ATOM 823 O O . GLU A 1 101 ? 15.864 -3.254 -14.962 1.00 95.06 101 GLU A O 1
ATOM 828 N N . SER A 1 102 ? 13.933 -3.770 -13.952 1.00 96.12 102 SER A N 1
ATOM 829 C CA . SER A 1 102 ? 13.320 -4.358 -15.150 1.00 96.12 102 SER A CA 1
ATOM 830 C C . SER A 1 102 ? 13.126 -3.318 -16.261 1.00 96.12 102 SER A C 1
ATOM 832 O O . SER A 1 102 ? 13.398 -3.602 -17.425 1.00 96.12 102 SER A O 1
ATOM 834 N N . GLY A 1 103 ? 12.703 -2.097 -15.915 1.00 95.50 103 GLY A N 1
ATOM 835 C CA . GLY A 1 103 ? 12.570 -0.988 -16.864 1.00 95.50 103 GLY A CA 1
ATOM 836 C C . GLY A 1 103 ? 13.913 -0.539 -17.447 1.00 95.50 103 GLY A C 1
ATOM 837 O O . GLY A 1 103 ? 14.013 -0.289 -18.651 1.00 95.50 103 GLY A O 1
ATOM 838 N N . ARG A 1 104 ? 14.967 -0.510 -16.622 1.00 95.50 104 ARG A N 1
ATOM 839 C CA . ARG A 1 104 ? 16.341 -0.241 -17.067 1.00 95.50 104 ARG A CA 1
ATOM 840 C C . ARG A 1 104 ? 16.819 -1.304 -18.055 1.00 95.50 104 ARG A C 1
ATOM 842 O O . ARG A 1 104 ? 17.323 -0.958 -19.119 1.00 95.50 104 ARG A O 1
ATOM 849 N N . LEU A 1 105 ? 16.613 -2.584 -17.737 1.00 96.00 105 LEU A N 1
ATOM 850 C CA . LEU A 1 105 ? 16.971 -3.690 -18.625 1.00 96.00 105 LEU A CA 1
ATOM 851 C C . LEU A 1 105 ? 16.223 -3.606 -19.960 1.00 96.00 105 LEU A C 1
ATOM 853 O O . LEU A 1 105 ? 16.851 -3.685 -21.009 1.00 96.00 105 LEU A O 1
ATOM 857 N N . ALA A 1 106 ? 14.905 -3.389 -19.926 1.00 95.06 106 ALA A N 1
ATOM 858 C CA . ALA A 1 106 ? 14.101 -3.243 -21.137 1.00 95.06 106 ALA A CA 1
ATOM 859 C C . ALA A 1 106 ? 14.600 -2.089 -22.017 1.00 95.06 106 ALA A C 1
ATOM 861 O O . ALA A 1 106 ? 14.732 -2.254 -23.227 1.00 95.06 106 ALA A O 1
ATOM 862 N N . THR A 1 107 ? 14.934 -0.948 -21.408 1.00 94.31 107 THR A N 1
ATOM 863 C CA . THR A 1 107 ? 15.503 0.210 -22.113 1.00 94.31 107 THR A CA 1
ATOM 864 C C . THR A 1 107 ? 16.805 -0.154 -22.829 1.00 94.31 107 THR A C 1
ATOM 866 O O . THR A 1 107 ? 16.957 0.172 -24.004 1.00 94.31 107 THR A O 1
ATOM 869 N N . ASN A 1 108 ? 17.706 -0.882 -22.162 1.00 93.25 108 ASN A N 1
ATOM 870 C CA . ASN A 1 108 ? 18.949 -1.347 -22.780 1.00 93.25 108 ASN A CA 1
ATOM 871 C C . ASN A 1 108 ? 18.665 -2.304 -23.948 1.00 93.25 108 ASN A C 1
ATOM 873 O O . ASN A 1 108 ? 19.212 -2.124 -25.029 1.00 93.25 108 ASN A O 1
ATOM 877 N N . CYS A 1 109 ? 17.747 -3.262 -23.776 1.00 94.69 109 CYS A N 1
ATOM 878 C CA . CYS A 1 109 ? 17.377 -4.184 -24.851 1.00 94.69 109 CYS A CA 1
ATOM 879 C C . CYS A 1 109 ? 16.810 -3.458 -26.080 1.00 94.69 109 CYS A C 1
ATOM 881 O O . CYS A 1 109 ? 17.149 -3.829 -27.200 1.00 94.69 109 CYS A O 1
ATOM 883 N N . TYR A 1 110 ? 15.980 -2.422 -25.897 1.00 94.69 110 TYR A N 1
ATOM 884 C CA . TYR A 1 110 ? 15.482 -1.608 -27.013 1.00 94.69 110 TYR A CA 1
ATOM 885 C C . TYR A 1 110 ? 16.618 -0.905 -27.768 1.00 94.69 110 TYR A C 1
ATOM 887 O O . TYR A 1 110 ? 16.625 -0.903 -28.999 1.00 94.69 110 TYR A O 1
ATOM 895 N N . GLN A 1 111 ? 17.600 -0.361 -27.044 1.00 91.75 111 GLN A N 1
ATOM 896 C CA . GLN A 1 111 ? 18.774 0.268 -27.651 1.00 91.75 111 GLN A CA 1
ATOM 897 C C . GLN A 1 111 ? 19.632 -0.745 -28.422 1.00 91.75 111 GLN A C 1
ATOM 899 O O . GLN A 1 111 ? 20.039 -0.460 -29.549 1.00 91.75 111 GLN A O 1
ATOM 904 N N . ASP A 1 112 ? 19.850 -1.937 -27.858 1.00 92.62 112 ASP A N 1
ATOM 905 C CA . ASP A 1 112 ? 20.677 -2.992 -28.457 1.00 92.62 112 ASP A CA 1
ATOM 906 C C . ASP A 1 112 ? 20.099 -3.516 -29.780 1.00 92.62 112 ASP A C 1
ATOM 908 O O . ASP A 1 112 ? 20.845 -3.813 -30.713 1.00 92.62 112 ASP A O 1
ATOM 912 N N . ILE A 1 113 ? 18.768 -3.586 -29.901 1.00 94.19 113 ILE A N 1
ATOM 913 C CA . ILE A 1 113 ? 18.099 -3.978 -31.155 1.00 94.19 113 ILE A CA 1
ATOM 914 C C . ILE A 1 113 ? 17.956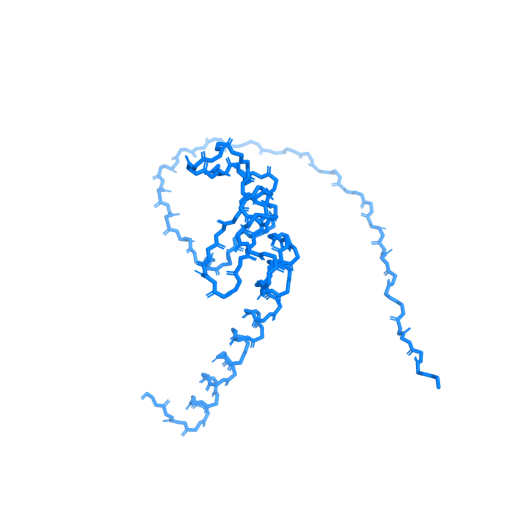 -2.817 -32.154 1.00 94.19 113 ILE A C 1
ATOM 916 O O . ILE A 1 113 ? 17.335 -2.980 -33.204 1.00 94.19 113 ILE A O 1
ATOM 920 N N . GLY A 1 114 ? 18.515 -1.643 -31.846 1.00 88.81 114 GLY A N 1
ATOM 921 C CA . GLY A 1 114 ? 18.491 -0.470 -32.720 1.00 88.81 114 GLY A CA 1
ATOM 922 C C . GLY A 1 114 ? 17.142 0.252 -32.778 1.00 88.81 114 GLY A C 1
ATOM 923 O O . GLY A 1 114 ? 16.921 1.041 -33.698 1.00 88.81 114 GLY A O 1
ATOM 924 N N . TYR A 1 115 ? 16.249 0.002 -31.816 1.00 75.25 115 TYR A N 1
ATOM 925 C CA . TYR A 1 115 ? 15.001 0.746 -31.672 1.00 75.25 115 TYR A CA 1
ATOM 926 C C . TYR A 1 115 ? 15.318 2.132 -31.081 1.00 75.25 115 TYR A C 1
ATOM 928 O O . TYR A 1 115 ? 15.915 2.223 -30.006 1.00 75.25 115 TYR A O 1
ATOM 936 N N . LYS A 1 116 ? 14.977 3.204 -31.808 1.00 65.69 116 LYS A N 1
ATOM 937 C CA . LYS A 1 116 ? 15.218 4.606 -31.422 1.00 65.69 116 LYS A CA 1
ATOM 938 C C . LYS A 1 116 ? 13.921 5.322 -31.088 1.00 65.69 116 LYS A C 1
ATOM 940 O O . LYS A 1 116 ? 12.959 5.154 -31.868 1.00 65.69 116 LYS A O 1
#

Foldseek 3Di:
DDDDDDDDDDDDDDDDDDDDDDDDDDDDPPPPPVDPPPPPPDPVVQQDADPPPRAGFFKAFPVVRDTDGPVCCVPPNVVTPMDGPNVVCVVVSVVVVVVVVVVVVVVVVCVVVVND